Protein AF-A0A0L1L2G1-F1 (afdb_monomer_lite)

Radius of gyration: 15.34 Å; chains: 1; bounding box: 33×18×40 Å

Foldseek 3Di:
DVVVVVVVVCCCPPNQVVDPVSVVVVVVVLVCLLVVQLVVQCVVCVVPPVCNVVSRVSSDDDPVPPD

Structure (mmCIF, N/CA/C/O backbone):
data_AF-A0A0L1L2G1-F1
#
_entry.id   AF-A0A0L1L2G1-F1
#
loop_
_atom_site.group_PDB
_atom_site.id
_atom_site.type_symbol
_atom_site.label_atom_id
_atom_site.label_alt_id
_atom_site.label_comp_id
_atom_site.label_asym_id
_atom_site.label_entity_id
_atom_site.label_seq_id
_atom_site.pdbx_PDB_ins_code
_atom_site.Cartn_x
_atom_site.Cartn_y
_atom_site.Cartn_z
_atom_site.occupancy
_atom_site.B_iso_or_equiv
_atom_site.auth_seq_id
_atom_site.auth_comp_id
_atom_site.auth_asym_id
_atom_site.auth_atom_id
_atom_site.pdbx_PDB_model_num
ATOM 1 N N . PHE A 1 1 ? 7.842 -5.424 12.440 1.00 78.69 1 PHE A N 1
ATOM 2 C CA . PHE A 1 1 ? 6.519 -6.018 12.137 1.00 78.69 1 PHE A CA 1
ATOM 3 C C . PHE A 1 1 ? 5.656 -6.303 13.364 1.00 78.69 1 PHE A C 1
ATOM 5 O O . PHE A 1 1 ? 4.496 -5.934 13.319 1.00 78.69 1 PHE A O 1
ATOM 12 N N . PHE A 1 2 ? 6.162 -6.903 14.454 1.00 86.38 2 PHE A N 1
ATOM 13 C CA . PHE A 1 2 ? 5.331 -7.242 15.630 1.00 86.38 2 PHE A CA 1
ATOM 14 C C . PHE A 1 2 ? 4.557 -6.048 16.228 1.00 86.38 2 PHE A C 1
ATOM 16 O O . PHE A 1 2 ? 3.339 -6.121 16.350 1.00 86.38 2 PHE A O 1
ATOM 23 N N . LEU A 1 3 ? 5.236 -4.929 16.515 1.00 87.88 3 LEU A N 1
ATOM 24 C CA . LEU A 1 3 ? 4.587 -3.714 17.034 1.00 87.88 3 LEU A CA 1
ATOM 25 C C . LEU A 1 3 ? 3.553 -3.135 16.058 1.00 87.88 3 LEU A C 1
ATOM 27 O O . LEU A 1 3 ? 2.427 -2.862 16.450 1.00 87.88 3 LEU A O 1
ATOM 31 N N . VAL A 1 4 ? 3.909 -3.038 14.774 1.00 84.94 4 VAL A N 1
ATOM 32 C CA . VAL A 1 4 ? 2.998 -2.574 13.711 1.00 84.94 4 VAL A CA 1
ATOM 33 C C . VAL A 1 4 ? 1.750 -3.461 13.620 1.00 84.94 4 VAL A C 1
ATOM 35 O O . VAL A 1 4 ? 0.647 -2.958 13.452 1.00 84.94 4 VAL A O 1
ATOM 38 N N . GLY A 1 5 ? 1.901 -4.780 13.779 1.00 85.50 5 GLY A N 1
ATOM 39 C CA . GLY A 1 5 ? 0.775 -5.715 13.799 1.00 85.50 5 GLY A CA 1
ATOM 40 C C . GLY A 1 5 ? -0.137 -5.549 15.020 1.00 85.50 5 GLY A C 1
ATOM 41 O O . GLY A 1 5 ? -1.351 -5.700 14.894 1.00 85.50 5 GLY A O 1
ATOM 42 N N . LEU A 1 6 ? 0.423 -5.214 16.189 1.00 89.12 6 LEU A N 1
ATOM 43 C CA . LEU A 1 6 ? -0.359 -4.902 17.389 1.00 89.12 6 LEU A CA 1
ATOM 44 C C . LEU A 1 6 ? -1.136 -3.588 17.236 1.00 89.12 6 LEU A C 1
ATOM 46 O O . LEU A 1 6 ? -2.309 -3.555 17.607 1.00 89.12 6 LEU A O 1
ATOM 50 N N . GLU A 1 7 ? -0.526 -2.556 16.645 1.00 85.12 7 GLU A N 1
ATOM 51 C CA . GLU A 1 7 ? -1.202 -1.277 16.382 1.00 85.12 7 GLU A CA 1
ATOM 52 C C . GLU A 1 7 ? -2.330 -1.457 15.363 1.00 85.12 7 GLU A C 1
ATOM 54 O O . GLU A 1 7 ? -3.469 -1.114 15.651 1.00 85.12 7 GLU A O 1
ATOM 59 N N . LEU A 1 8 ? -2.070 -2.140 14.240 1.00 85.00 8 LEU A N 1
ATOM 60 C CA . LEU A 1 8 ? -3.107 -2.477 13.257 1.00 85.00 8 LEU A CA 1
ATOM 61 C C . LEU A 1 8 ? -4.285 -3.205 13.909 1.00 85.00 8 LEU A C 1
ATOM 63 O O . LEU A 1 8 ? -5.437 -2.825 13.711 1.00 85.00 8 LEU A O 1
ATOM 67 N N . LYS A 1 9 ? -4.016 -4.230 14.727 1.00 85.62 9 LYS A N 1
ATOM 68 C CA . LYS A 1 9 ? -5.072 -4.957 15.445 1.00 85.62 9 LYS A CA 1
ATO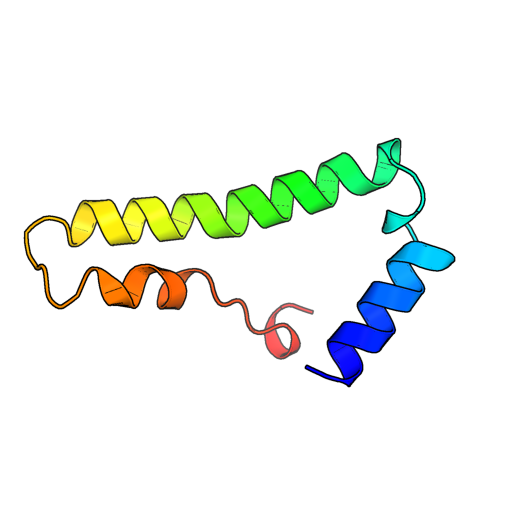M 69 C C . LYS A 1 9 ? -5.873 -4.030 16.365 1.00 85.62 9 LYS A C 1
ATOM 71 O O . LYS A 1 9 ? -7.093 -4.167 16.438 1.00 85.62 9 LYS A O 1
ATOM 76 N N . ARG A 1 10 ? -5.215 -3.109 17.073 1.00 87.69 10 ARG A N 1
ATOM 77 C CA . ARG A 1 10 ? -5.884 -2.117 17.922 1.00 87.69 10 ARG A CA 1
ATOM 78 C C . ARG A 1 10 ? -6.774 -1.195 17.087 1.00 87.69 10 ARG A C 1
ATOM 80 O O . ARG A 1 10 ? -7.940 -1.025 17.439 1.00 87.69 10 ARG A O 1
ATOM 87 N N . GLU A 1 11 ? -6.265 -0.680 15.974 1.00 84.19 11 GLU A N 1
ATOM 88 C CA . GLU A 1 11 ? -6.992 0.181 15.041 1.00 84.19 11 GLU A CA 1
ATOM 89 C C . GLU A 1 11 ? -8.259 -0.502 14.499 1.00 84.19 11 GLU A C 1
ATOM 91 O O . GLU A 1 11 ? -9.320 0.114 14.404 1.00 84.19 11 GLU A O 1
ATOM 96 N N . PHE A 1 12 ? -8.172 -1.802 14.195 1.00 82.88 12 PHE A N 1
ATOM 97 C CA . PHE A 1 12 ? -9.299 -2.611 13.723 1.00 82.88 12 PHE A CA 1
ATOM 98 C C . PHE A 1 12 ? -10.375 -2.844 14.795 1.00 82.88 12 PHE A C 1
ATOM 100 O O . PHE A 1 12 ? -11.556 -2.952 14.468 1.00 82.88 12 PHE A O 1
ATOM 107 N N . VAL A 1 13 ? -9.992 -2.953 16.071 1.00 83.44 13 VAL A N 1
ATOM 108 C CA . VAL A 1 13 ? -10.912 -3.307 17.171 1.00 83.44 13 VAL A CA 1
ATOM 109 C C . VAL A 1 13 ? -11.500 -2.074 17.865 1.00 83.44 13 VAL A C 1
ATOM 111 O O . VAL A 1 13 ? -12.660 -2.089 18.289 1.00 83.44 13 VAL A O 1
ATOM 114 N N . ALA A 1 14 ? -10.713 -1.009 17.996 1.00 81.38 14 ALA A N 1
ATOM 115 C CA . ALA A 1 14 ? -11.046 0.167 18.797 1.00 81.38 14 ALA A CA 1
ATOM 116 C C . ALA A 1 14 ? -10.717 1.509 18.118 1.00 81.38 14 ALA A C 1
ATOM 118 O O . ALA A 1 14 ? -11.009 2.546 18.709 1.00 81.38 14 ALA A O 1
ATOM 119 N N . GLY A 1 15 ? -10.127 1.503 16.921 1.00 78.19 15 GLY A N 1
ATOM 120 C CA . GLY A 1 15 ? -9.772 2.710 16.174 1.00 78.19 15 GLY A CA 1
ATOM 121 C C . GLY A 1 15 ? -10.662 2.963 14.959 1.00 78.19 15 GLY A C 1
ATOM 122 O O . GLY A 1 15 ? -11.736 2.375 14.791 1.00 78.19 15 GLY A O 1
ATOM 123 N N . ASP A 1 16 ? -10.190 3.850 14.087 1.00 73.19 16 ASP A N 1
ATOM 124 C CA . ASP A 1 16 ? -10.952 4.337 12.934 1.00 73.19 16 ASP A CA 1
ATOM 125 C C . ASP A 1 16 ? -11.075 3.312 11.797 1.00 73.19 16 ASP A C 1
ATOM 127 O O . ASP A 1 16 ? -11.949 3.441 10.938 1.00 73.19 16 ASP A O 1
ATOM 131 N N . LEU A 1 17 ? -10.272 2.241 11.820 1.00 74.12 17 LEU A N 1
ATOM 132 C CA . LEU A 1 17 ? -10.388 1.134 10.866 1.00 74.12 17 LEU A CA 1
ATOM 133 C C . LEU A 1 17 ? -11.595 0.218 11.136 1.00 74.12 17 LEU A C 1
ATOM 135 O O . LEU A 1 17 ? -11.961 -0.575 10.267 1.00 74.12 17 LEU A O 1
ATOM 139 N N . ARG A 1 18 ? -12.254 0.347 12.295 1.00 77.56 18 ARG A N 1
ATOM 140 C CA . ARG A 1 18 ? -13.451 -0.435 12.643 1.00 77.56 18 ARG A CA 1
ATOM 141 C C . ARG A 1 18 ? -14.700 -0.008 11.873 1.00 77.56 18 ARG A C 1
ATOM 143 O O . ARG A 1 18 ? -15.568 -0.829 11.581 1.00 77.56 18 ARG A O 1
ATOM 150 N N . GLU A 1 19 ? -14.825 1.279 11.570 1.00 80.38 19 GLU A N 1
ATOM 151 C CA . GLU A 1 19 ? -15.976 1.823 10.850 1.00 80.38 19 GLU A CA 1
ATOM 152 C C . GLU A 1 19 ? -15.678 1.878 9.352 1.00 80.38 19 GLU A C 1
ATOM 154 O O . GLU A 1 19 ? -14.845 2.662 8.911 1.00 80.38 19 GLU A O 1
ATOM 159 N N . ILE A 1 20 ? -16.417 1.107 8.546 1.00 76.69 20 ILE A N 1
ATOM 160 C CA . ILE A 1 20 ? -16.224 1.031 7.083 1.00 76.69 20 ILE A CA 1
ATOM 161 C C . ILE A 1 20 ? -16.227 2.423 6.425 1.00 76.69 20 ILE A C 1
ATOM 163 O O . ILE A 1 20 ? -15.435 2.700 5.529 1.00 76.69 20 ILE A O 1
ATOM 167 N N . LYS A 1 21 ? -17.093 3.335 6.892 1.00 81.06 21 LYS A N 1
ATOM 168 C CA . LYS A 1 21 ? -17.153 4.710 6.370 1.00 81.06 21 LYS A CA 1
ATOM 169 C C . LYS A 1 21 ? -15.872 5.506 6.627 1.00 81.06 21 LYS A C 1
ATOM 171 O O . LYS A 1 21 ? -15.516 6.334 5.795 1.00 81.06 21 LYS A O 1
ATOM 176 N N . LYS A 1 22 ? -15.201 5.270 7.755 1.00 78.44 22 LYS A N 1
ATOM 177 C CA . LYS A 1 22 ? -13.951 5.948 8.116 1.00 78.44 22 LYS A CA 1
ATOM 178 C C . LYS A 1 22 ? -12.730 5.252 7.537 1.00 78.44 22 LYS A C 1
ATOM 180 O O . LYS A 1 22 ? -11.773 5.936 7.208 1.00 78.44 22 LYS A O 1
ATOM 185 N N . SER A 1 23 ? -12.776 3.933 7.353 1.00 83.44 23 SER A N 1
ATOM 186 C CA . SER A 1 23 ? -11.651 3.155 6.833 1.00 83.44 23 SER A CA 1
ATOM 187 C C . SER A 1 23 ? -11.465 3.276 5.318 1.00 83.44 23 SER A C 1
ATOM 189 O O . SER A 1 23 ? -10.342 3.145 4.839 1.00 83.44 23 SER A O 1
ATOM 191 N N . ILE A 1 24 ? -12.516 3.597 4.553 1.00 86.06 24 ILE A N 1
ATOM 192 C CA . ILE A 1 24 ? -12.435 3.750 3.088 1.00 86.06 24 ILE A CA 1
ATOM 193 C C . ILE A 1 24 ? -11.389 4.785 2.658 1.00 86.06 24 ILE A C 1
ATOM 195 O O . ILE A 1 24 ? -10.605 4.511 1.753 1.00 86.06 24 ILE A O 1
ATOM 199 N N . VAL A 1 25 ? -11.362 5.957 3.296 1.00 86.81 25 VAL A N 1
ATOM 200 C CA . VAL A 1 25 ? -10.431 7.041 2.941 1.00 86.81 25 VAL A CA 1
ATOM 201 C C . VAL A 1 25 ? -8.964 6.636 3.158 1.00 86.81 25 VAL A C 1
ATOM 203 O O . VAL A 1 25 ? -8.205 6.687 2.190 1.00 86.81 25 VAL A O 1
ATOM 206 N N . PRO A 1 26 ? -8.534 6.193 4.357 1.00 84.94 26 PRO A N 1
ATOM 207 C CA . PRO A 1 26 ? -7.152 5.784 4.592 1.00 84.94 26 PRO A CA 1
ATOM 208 C C . PRO A 1 26 ? -6.761 4.539 3.791 1.00 84.94 26 PRO A C 1
ATOM 210 O O . PRO A 1 26 ? -5.637 4.471 3.303 1.00 84.94 26 PRO A O 1
ATOM 213 N N . VAL A 1 27 ? -7.673 3.584 3.576 1.00 87.12 27 VAL A N 1
ATOM 214 C CA . VAL A 1 2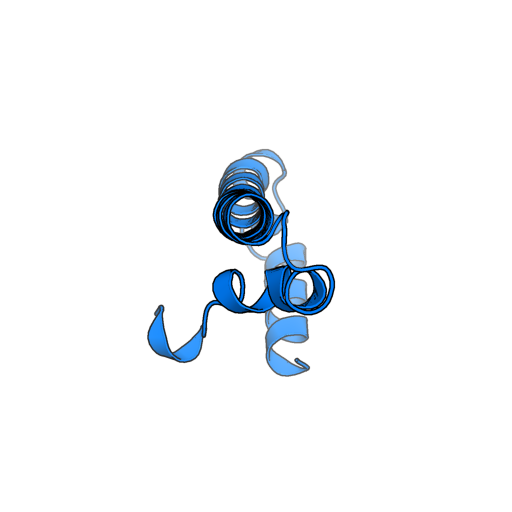7 ? -7.392 2.410 2.733 1.00 87.12 27 VAL A CA 1
ATOM 215 C C . VAL A 1 27 ? -7.167 2.822 1.279 1.00 87.12 27 VAL A C 1
ATOM 217 O O . VAL A 1 27 ? -6.195 2.382 0.666 1.00 87.12 27 VAL A O 1
ATOM 220 N N . ALA A 1 28 ? -8.019 3.688 0.727 1.00 88.81 28 ALA A N 1
ATOM 221 C CA . ALA A 1 28 ? -7.853 4.190 -0.633 1.00 88.81 28 ALA A CA 1
ATOM 222 C C . ALA A 1 28 ? -6.575 5.031 -0.777 1.00 88.81 28 ALA A C 1
ATOM 224 O O . ALA A 1 28 ? -5.853 4.878 -1.761 1.00 88.81 28 ALA A O 1
ATOM 225 N N . ALA A 1 29 ? -6.262 5.871 0.213 1.00 88.12 29 ALA A N 1
ATOM 226 C CA . ALA A 1 29 ? -5.038 6.665 0.235 1.00 88.12 29 ALA A CA 1
ATOM 227 C C . ALA A 1 29 ? -3.781 5.780 0.287 1.00 88.12 29 ALA A C 1
ATOM 229 O O . ALA A 1 29 ? -2.859 5.989 -0.500 1.00 88.12 29 ALA A O 1
ATOM 230 N N . ALA A 1 30 ? -3.762 4.754 1.143 1.00 87.44 30 ALA A N 1
ATOM 231 C CA . ALA A 1 30 ? -2.656 3.801 1.230 1.00 87.44 30 ALA A CA 1
ATOM 232 C C . ALA A 1 30 ? -2.501 2.989 -0.065 1.00 87.44 30 ALA A C 1
ATOM 234 O O . ALA A 1 30 ? -1.395 2.855 -0.585 1.00 87.44 30 ALA A O 1
ATOM 235 N N . ALA A 1 31 ? -3.608 2.498 -0.630 1.00 89.38 31 ALA A N 1
ATOM 236 C CA . ALA A 1 31 ? -3.587 1.778 -1.899 1.00 89.38 31 ALA A CA 1
ATOM 237 C C . ALA A 1 31 ? -3.054 2.663 -3.037 1.00 89.38 31 ALA A C 1
ATOM 239 O O . ALA A 1 31 ? -2.182 2.233 -3.788 1.00 89.38 31 ALA A O 1
ATOM 240 N N . GLY A 1 32 ? -3.514 3.914 -3.133 1.00 89.31 32 GLY A N 1
ATOM 241 C CA . GLY A 1 32 ? -3.009 4.883 -4.108 1.00 89.31 32 GLY A CA 1
ATOM 242 C C . GLY A 1 32 ? -1.521 5.188 -3.918 1.00 89.31 32 GLY A C 1
ATOM 243 O O . GLY A 1 32 ? -0.765 5.171 -4.889 1.00 89.31 32 GLY A O 1
ATOM 244 N N . GLY A 1 33 ? -1.089 5.382 -2.669 1.00 87.56 33 GLY A N 1
ATOM 245 C CA . GLY A 1 33 ? 0.307 5.630 -2.305 1.00 87.56 33 GLY A CA 1
ATOM 246 C C . GLY A 1 33 ? 1.257 4.480 -2.643 1.00 87.56 33 GLY A C 1
ATOM 247 O O . GLY A 1 33 ? 2.434 4.726 -2.866 1.00 87.56 33 GLY A O 1
ATOM 248 N N . VAL A 1 34 ? 0.761 3.244 -2.752 1.00 89.88 34 VAL A N 1
ATOM 249 C CA . VAL A 1 34 ? 1.548 2.083 -3.202 1.00 89.88 34 VAL A CA 1
ATOM 250 C C . VAL A 1 34 ? 1.467 1.911 -4.721 1.00 89.88 34 VAL A C 1
ATOM 252 O O . VAL A 1 34 ? 2.490 1.746 -5.385 1.00 89.88 34 VAL A O 1
ATOM 255 N N . VAL A 1 35 ? 0.262 1.965 -5.296 1.00 91.25 35 VAL A N 1
ATOM 256 C CA . VAL A 1 35 ? 0.023 1.661 -6.717 1.00 91.25 35 VAL A CA 1
ATOM 257 C C . VAL A 1 35 ? 0.674 2.691 -7.637 1.00 91.25 35 VAL A C 1
ATOM 259 O O . VAL A 1 35 ? 1.294 2.313 -8.628 1.00 91.25 35 VAL A O 1
ATOM 262 N N . VAL A 1 36 ? 0.571 3.984 -7.325 1.00 92.62 36 VAL A N 1
ATOM 263 C CA . VAL A 1 36 ? 1.100 5.054 -8.185 1.00 92.62 36 VAL A CA 1
ATOM 264 C C . VAL A 1 36 ? 2.627 4.963 -8.354 1.00 92.62 36 VAL A C 1
ATOM 266 O O . VAL A 1 36 ? 3.076 4.845 -9.496 1.00 92.62 36 VAL A O 1
ATOM 269 N N . PRO A 1 37 ? 3.451 4.960 -7.288 1.00 88.69 37 PRO A N 1
ATOM 270 C CA . PRO A 1 37 ? 4.902 4.842 -7.439 1.00 88.69 37 PRO A CA 1
ATOM 271 C C . PRO A 1 37 ? 5.337 3.490 -8.013 1.00 88.69 37 PRO A C 1
ATOM 273 O O . PRO A 1 37 ? 6.287 3.455 -8.795 1.00 88.69 37 PRO A O 1
ATOM 276 N N . ALA A 1 38 ? 4.628 2.398 -7.702 1.00 87.75 38 ALA A N 1
ATOM 277 C CA . ALA A 1 38 ? 4.890 1.092 -8.307 1.00 87.75 38 ALA A CA 1
ATOM 278 C C . ALA A 1 38 ? 4.716 1.123 -9.832 1.00 87.75 38 ALA A C 1
ATOM 280 O O . ALA A 1 38 ? 5.585 0.647 -10.563 1.00 87.75 38 ALA A O 1
ATOM 281 N N . LEU A 1 39 ? 3.616 1.711 -10.318 1.00 89.25 39 LEU A N 1
ATOM 282 C CA . LEU A 1 39 ? 3.338 1.837 -11.749 1.00 89.25 39 LEU A CA 1
ATOM 283 C C . LEU A 1 39 ? 4.329 2.769 -12.444 1.00 89.25 39 LEU A C 1
ATOM 285 O O . LEU A 1 39 ? 4.802 2.433 -13.525 1.00 89.25 39 LEU A O 1
ATOM 289 N N . ILE A 1 40 ? 4.679 3.902 -11.827 1.00 90.62 40 ILE A N 1
ATOM 290 C CA . ILE A 1 40 ? 5.686 4.826 -12.370 1.00 90.62 40 ILE A CA 1
ATOM 291 C C . ILE A 1 40 ? 7.035 4.111 -12.509 1.00 90.62 40 ILE A C 1
ATOM 293 O O . ILE A 1 40 ?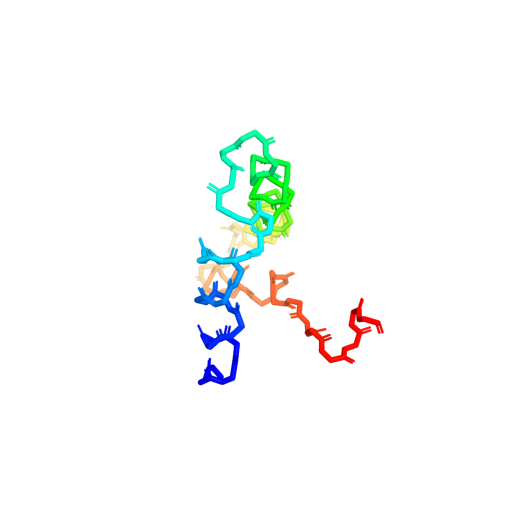 7.651 4.152 -13.574 1.00 90.62 40 ILE A O 1
ATOM 297 N N . TYR A 1 41 ? 7.479 3.406 -11.467 1.00 88.75 41 TYR A N 1
ATOM 298 C CA . TYR A 1 41 ? 8.733 2.659 -11.501 1.00 88.75 41 TYR A CA 1
ATOM 299 C C . TYR A 1 41 ? 8.715 1.549 -12.550 1.00 88.75 41 TYR A C 1
ATOM 301 O O . TYR A 1 41 ? 9.670 1.417 -13.318 1.00 88.75 41 TYR A O 1
ATOM 309 N N . ALA A 1 42 ? 7.635 0.765 -12.599 1.00 87.12 42 ALA A N 1
ATOM 310 C CA . ALA A 1 42 ? 7.483 -0.306 -13.572 1.00 87.12 42 ALA A CA 1
ATOM 311 C C . ALA A 1 42 ? 7.498 0.244 -15.002 1.00 87.12 42 ALA A C 1
ATOM 313 O O . ALA A 1 42 ? 8.234 -0.285 -15.825 1.00 87.12 42 ALA A O 1
ATOM 314 N N . ALA A 1 43 ? 6.769 1.335 -15.272 1.00 88.25 43 ALA A N 1
ATOM 315 C CA . ALA A 1 43 ? 6.718 1.990 -16.579 1.00 88.25 43 ALA A CA 1
ATOM 316 C C . ALA A 1 43 ? 8.100 2.475 -17.046 1.00 88.25 43 ALA A C 1
ATOM 318 O O . ALA A 1 43 ? 8.461 2.279 -18.203 1.00 88.25 43 ALA A O 1
ATOM 319 N N . ILE A 1 44 ? 8.896 3.052 -16.141 1.00 88.81 44 ILE A N 1
ATOM 320 C CA . ILE A 1 44 ? 10.266 3.495 -16.443 1.00 88.81 44 ILE A CA 1
ATOM 321 C C . ILE A 1 44 ? 11.200 2.301 -16.704 1.00 88.81 44 ILE A C 1
ATOM 323 O O . ILE A 1 44 ? 12.100 2.392 -17.534 1.00 88.81 44 ILE A O 1
ATOM 327 N N . ASN A 1 45 ? 10.986 1.171 -16.026 1.00 86.94 45 ASN A N 1
ATOM 328 C CA . ASN A 1 45 ? 11.862 -0.004 -16.086 1.00 86.94 45 ASN A CA 1
ATOM 329 C C . ASN A 1 45 ? 11.378 -1.103 -17.053 1.00 86.94 45 ASN A C 1
ATOM 331 O O . ASN A 1 45 ? 11.935 -2.200 -17.049 1.00 86.94 45 ASN A O 1
ATOM 335 N N . LEU A 1 46 ? 10.386 -0.832 -17.912 1.00 82.44 46 LEU A N 1
ATOM 336 C CA . LEU A 1 46 ? 9.796 -1.819 -18.835 1.00 82.44 46 LEU A CA 1
ATOM 337 C C . LEU A 1 46 ? 10.820 -2.514 -19.747 1.00 82.44 46 LEU A C 1
ATOM 339 O O . LEU A 1 46 ? 10.632 -3.671 -20.113 1.00 82.44 46 LEU A O 1
ATOM 343 N N . THR A 1 47 ? 11.903 -1.828 -20.112 1.00 82.25 47 THR A N 1
ATOM 344 C CA . THR A 1 47 ? 12.958 -2.353 -20.994 1.00 82.25 47 THR A CA 1
ATOM 345 C C . THR A 1 47 ? 14.031 -3.166 -20.269 1.00 82.25 47 THR A C 1
ATOM 347 O O . THR A 1 47 ? 14.897 -3.737 -20.927 1.00 82.25 47 THR A O 1
ATOM 350 N N . SER A 1 48 ? 13.978 -3.242 -18.936 1.00 82.88 48 SER A N 1
ATOM 351 C CA . SER A 1 48 ? 15.002 -3.864 -18.094 1.00 82.88 48 SER A CA 1
ATOM 352 C C . SER A 1 48 ? 14.375 -4.937 -17.189 1.00 82.88 48 SER A C 1
ATOM 354 O O . SER A 1 48 ? 13.978 -4.655 -16.056 1.00 82.88 48 SER A O 1
ATOM 356 N N . PRO A 1 49 ? 14.299 -6.202 -17.654 1.00 75.56 49 PRO A N 1
ATOM 357 C CA . PRO A 1 49 ? 13.694 -7.317 -16.913 1.00 75.56 49 PRO A CA 1
ATOM 358 C C . PRO A 1 49 ? 14.273 -7.531 -15.511 1.00 75.56 49 PRO A C 1
ATOM 360 O O . PRO A 1 49 ? 13.564 -7.964 -14.603 1.00 75.56 49 PRO A O 1
ATOM 363 N N . GLU A 1 50 ? 15.554 -7.216 -15.323 1.00 80.12 50 GLU A N 1
ATOM 364 C CA . GLU A 1 50 ? 16.240 -7.379 -14.041 1.00 80.12 50 GLU A CA 1
ATOM 365 C C . GLU A 1 50 ? 15.794 -6.351 -12.993 1.00 80.12 50 GLU A C 1
ATOM 367 O O . GLU A 1 50 ? 15.677 -6.688 -11.813 1.00 80.12 50 GLU A O 1
ATOM 372 N N . THR A 1 51 ? 15.480 -5.119 -13.406 1.00 81.00 51 THR A N 1
ATOM 373 C CA . THR A 1 51 ? 15.094 -4.038 -12.487 1.00 81.00 51 THR A CA 1
ATOM 374 C C . THR A 1 51 ? 13.601 -4.034 -12.177 1.00 81.00 51 THR A C 1
ATOM 376 O O . THR A 1 51 ? 13.203 -3.546 -11.126 1.00 81.00 51 THR A O 1
ATOM 379 N N . LEU A 1 52 ? 12.763 -4.673 -13.001 1.00 79.88 52 LEU A N 1
ATOM 380 C CA . LEU A 1 52 ? 11.315 -4.798 -12.771 1.00 79.88 52 LEU A CA 1
ATOM 381 C C . LEU A 1 52 ? 10.946 -5.434 -11.418 1.00 79.88 52 LEU A C 1
ATOM 383 O O . LEU A 1 52 ? 9.894 -5.123 -10.863 1.00 79.88 52 LEU A O 1
ATOM 387 N N . ARG A 1 53 ? 11.816 -6.270 -10.832 1.00 83.19 53 ARG A N 1
ATOM 388 C CA . ARG A 1 53 ? 11.615 -6.834 -9.480 1.00 83.19 53 ARG A CA 1
ATOM 389 C C . ARG A 1 53 ? 11.712 -5.787 -8.360 1.00 83.19 53 ARG A C 1
ATOM 391 O O . ARG A 1 53 ? 11.230 -6.040 -7.261 1.00 83.19 53 ARG A O 1
ATOM 398 N N . GLY A 1 54 ? 12.297 -4.621 -8.636 1.00 82.88 54 GLY A N 1
ATOM 399 C CA . GLY A 1 54 ? 12.490 -3.517 -7.694 1.00 82.88 54 GLY A CA 1
ATOM 400 C C . GLY A 1 54 ? 11.277 -2.606 -7.493 1.00 82.88 54 GLY A C 1
ATOM 401 O O . GLY A 1 54 ? 11.389 -1.610 -6.784 1.00 82.88 54 GLY A O 1
ATOM 402 N N . TRP A 1 55 ? 10.114 -2.925 -8.071 1.00 84.06 55 TRP A N 1
ATOM 403 C CA . TRP A 1 55 ? 8.917 -2.072 -8.011 1.00 84.06 55 TRP A CA 1
ATOM 404 C C . TRP A 1 55 ? 8.430 -1.746 -6.592 1.00 84.06 55 TRP A C 1
ATOM 406 O O . TRP A 1 55 ? 7.804 -0.709 -6.392 1.00 84.06 55 TRP A O 1
ATOM 416 N N . ALA A 1 56 ? 8.734 -2.595 -5.605 1.00 83.69 56 ALA A N 1
ATOM 417 C CA . ALA A 1 56 ? 8.351 -2.381 -4.209 1.00 83.69 56 ALA A CA 1
ATOM 418 C C . ALA A 1 56 ? 9.242 -1.356 -3.477 1.00 83.69 56 ALA A C 1
ATOM 420 O O . ALA A 1 56 ? 8.818 -0.792 -2.469 1.00 83.69 56 ALA A O 1
ATOM 421 N N . ILE A 1 57 ? 10.450 -1.078 -3.981 1.00 86.25 57 ILE A N 1
ATOM 422 C CA . ILE A 1 57 ? 11.413 -0.144 -3.371 1.00 86.25 57 ILE A CA 1
ATOM 423 C C . ILE A 1 57 ? 10.816 1.266 -3.200 1.00 86.25 57 ILE A C 1
ATOM 425 O O . ILE A 1 57 ? 10.827 1.767 -2.078 1.00 86.25 57 ILE A O 1
ATOM 429 N N . PRO A 1 58 ? 10.239 1.909 -4.236 1.00 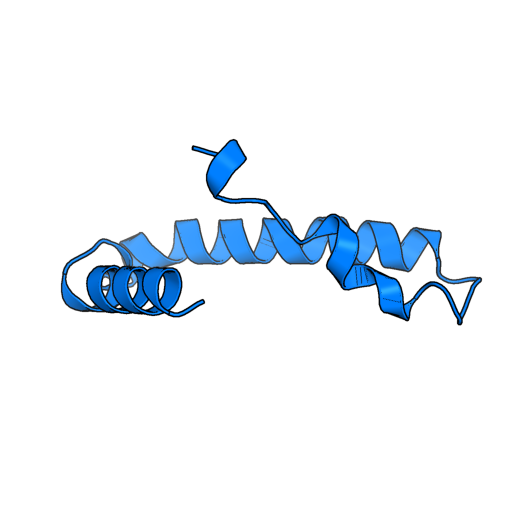85.00 58 PRO A N 1
ATOM 430 C CA . PRO A 1 58 ? 9.657 3.248 -4.098 1.00 85.00 58 PRO A CA 1
ATOM 431 C C . PRO A 1 58 ? 8.331 3.280 -3.323 1.00 85.00 58 PRO A C 1
ATOM 433 O O . PRO A 1 58 ? 7.836 4.362 -3.027 1.00 85.00 58 PRO A O 1
ATOM 436 N N . THR A 1 59 ? 7.738 2.123 -3.010 1.00 85.94 59 THR A N 1
ATOM 437 C CA . THR A 1 59 ? 6.475 2.047 -2.251 1.00 85.94 59 THR A CA 1
ATOM 438 C C . THR A 1 59 ? 6.689 1.975 -0.740 1.00 85.94 59 THR A C 1
ATOM 440 O O . THR A 1 59 ? 5.756 2.193 0.028 1.00 85.94 59 THR A O 1
ATOM 443 N N . ALA A 1 60 ? 7.906 1.652 -0.296 1.00 84.12 60 ALA A N 1
ATOM 444 C CA . ALA A 1 60 ? 8.222 1.526 1.116 1.00 84.12 60 ALA A CA 1
ATOM 445 C C . ALA A 1 60 ? 8.357 2.917 1.760 1.00 84.12 60 ALA A C 1
ATOM 447 O O . ALA A 1 60 ? 9.343 3.617 1.547 1.00 84.12 60 ALA A O 1
ATOM 448 N N . THR A 1 61 ? 7.366 3.318 2.558 1.00 85.56 61 THR A N 1
ATOM 449 C CA . THR A 1 61 ? 7.442 4.519 3.404 1.00 85.56 61 THR A CA 1
ATOM 450 C C . THR A 1 61 ? 7.949 4.145 4.795 1.00 85.56 61 THR A C 1
ATOM 452 O O . THR A 1 61 ? 7.375 3.275 5.453 1.00 85.56 61 THR A O 1
ATOM 455 N N . ASP A 1 62 ? 9.011 4.805 5.260 1.00 85.31 62 ASP A N 1
ATOM 456 C CA . ASP A 1 62 ? 9.495 4.638 6.630 1.00 85.31 62 ASP A CA 1
ATOM 457 C C . ASP A 1 62 ? 8.604 5.420 7.604 1.00 85.31 62 ASP A C 1
ATOM 459 O O . ASP A 1 62 ? 8.594 6.652 7.628 1.00 85.31 62 ASP A O 1
ATOM 463 N N . ILE A 1 63 ? 7.849 4.681 8.416 1.00 79.38 63 ILE A N 1
ATOM 464 C CA . ILE A 1 63 ? 6.921 5.238 9.403 1.00 79.38 63 ILE A CA 1
ATOM 465 C C . ILE A 1 63 ? 7.671 6.079 10.444 1.00 79.38 63 ILE A C 1
ATOM 467 O O . ILE A 1 63 ? 7.124 7.062 10.920 1.00 79.38 63 ILE A O 1
ATOM 471 N N . ALA A 1 64 ? 8.925 5.759 10.7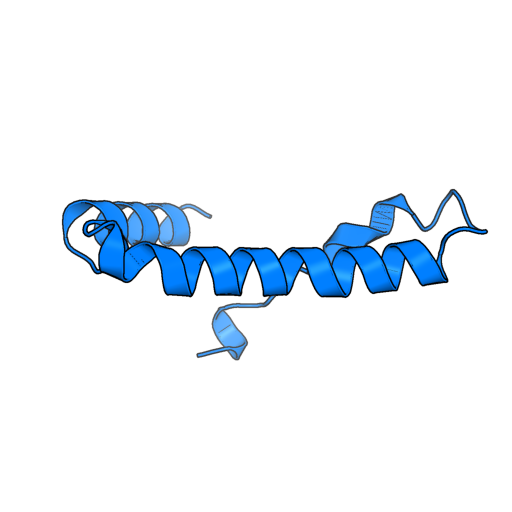79 1.00 79.44 64 ALA A N 1
ATOM 472 C CA . ALA A 1 64 ? 9.671 6.514 11.787 1.00 79.44 64 ALA A CA 1
ATOM 473 C C . ALA A 1 64 ? 10.026 7.945 11.339 1.00 79.44 64 ALA A C 1
ATOM 475 O O . ALA A 1 64 ? 10.275 8.794 12.190 1.00 79.44 64 ALA A O 1
ATOM 476 N N . PHE A 1 65 ? 10.042 8.211 10.028 1.00 76.38 65 PHE A N 1
ATOM 477 C CA . PHE A 1 65 ? 10.330 9.532 9.455 1.00 76.38 65 PHE A CA 1
ATOM 478 C C . PHE A 1 65 ? 9.084 10.278 8.969 1.00 76.38 65 PHE A C 1
ATOM 480 O O . PHE A 1 65 ? 9.155 11.478 8.715 1.00 76.38 65 PHE A O 1
ATOM 487 N N . ALA A 1 66 ? 7.970 9.572 8.782 1.00 72.88 66 ALA A N 1
ATOM 488 C CA . ALA A 1 66 ? 6.746 10.130 8.214 1.00 72.88 66 ALA A CA 1
ATOM 489 C C . ALA A 1 66 ? 5.792 10.743 9.260 1.00 72.88 66 ALA A C 1
ATOM 491 O O . ALA A 1 66 ? 4.805 11.362 8.860 1.00 72.88 66 ALA A O 1
ATOM 492 N N . VAL A 1 67 ? 6.058 10.544 10.560 1.00 54.94 67 VAL A N 1
ATOM 493 C CA . VAL A 1 67 ? 5.251 11.051 11.691 1.00 54.94 67 VAL A CA 1
ATOM 494 C C . VAL A 1 67 ? 5.803 12.371 12.215 1.00 54.94 67 VAL A C 1
ATOM 496 O O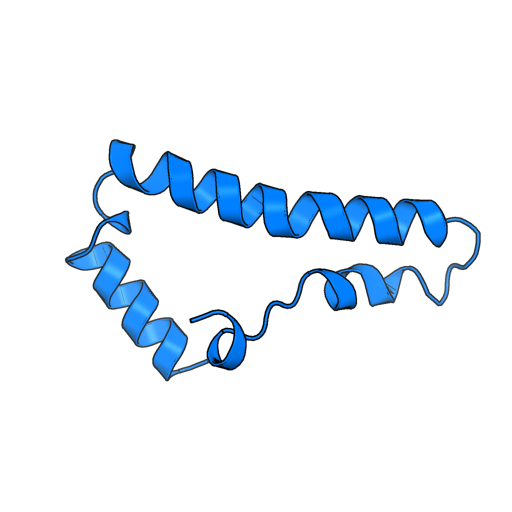 . VAL A 1 67 ? 7.039 12.462 12.388 1.00 54.94 67 VAL A O 1
#

Sequence (67 aa):
FFLVGLELKREFVAGDLREIKKSIVPVAAAAGGVVVPALIYAAINLTSPETLRGWAIPTATDIAFAV

pLDDT: mean 83.72, std 5.72, range [54.94, 92.62]

Secondary structure (DSSP, 8-state):
-HHHHHHHHHHHHHSGGGSHHHHHHHHHHHHHHHHHHHHHHHHHTTT-TTTGGGGGGGG---HHHH-